Protein AF-A0A9J7HUU4-F1 (afdb_monomer_lite)

Structure (mmCIF, N/CA/C/O backbone):
data_AF-A0A9J7HUU4-F1
#
_entry.id   AF-A0A9J7HUU4-F1
#
loop_
_atom_site.group_PDB
_atom_site.id
_atom_site.type_symbol
_atom_site.label_atom_id
_atom_site.label_alt_id
_atom_site.label_comp_id
_atom_site.label_asym_id
_atom_site.label_entity_id
_atom_site.label_seq_id
_atom_site.pdbx_PDB_ins_code
_atom_site.Cartn_x
_atom_site.Cartn_y
_atom_site.Cartn_z
_atom_site.occupancy
_atom_site.B_iso_or_equiv
_atom_site.auth_seq_id
_atom_site.auth_comp_id
_atom_site.auth_asym_id
_atom_site.auth_atom_id
_atom_site.pdbx_PDB_model_num
ATOM 1 N N . MET A 1 1 ? 54.783 7.385 -5.921 1.00 40.09 1 MET A N 1
ATOM 2 C CA . MET A 1 1 ? 53.936 6.522 -6.776 1.00 40.09 1 MET A CA 1
ATOM 3 C C . MET A 1 1 ? 53.594 5.276 -5.970 1.00 40.09 1 MET A C 1
ATOM 5 O O . MET A 1 1 ? 54.513 4.542 -5.639 1.00 40.09 1 MET A O 1
ATOM 9 N N . CYS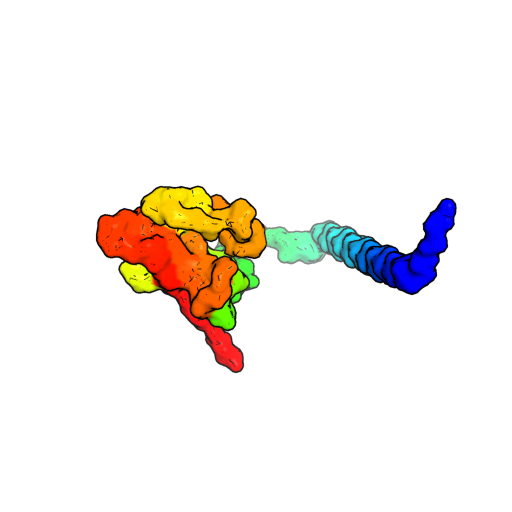 A 1 2 ? 52.336 5.077 -5.561 1.00 43.38 2 CYS A N 1
ATOM 10 C CA . CYS A 1 2 ? 51.949 3.853 -4.844 1.00 43.38 2 CYS A CA 1
ATOM 11 C C . CYS A 1 2 ? 51.817 2.687 -5.836 1.00 43.38 2 CYS A C 1
ATOM 13 O O . CYS A 1 2 ? 51.234 2.890 -6.904 1.00 43.38 2 CYS A O 1
ATOM 15 N N . PRO A 1 3 ? 52.324 1.482 -5.519 1.00 57.25 3 PRO A N 1
ATOM 16 C CA . PRO A 1 3 ? 52.076 0.311 -6.344 1.00 57.25 3 PRO A CA 1
ATOM 17 C C . PRO A 1 3 ? 50.584 -0.019 -6.280 1.00 57.25 3 PRO A C 1
ATOM 19 O O . PRO A 1 3 ? 50.046 -0.289 -5.207 1.00 57.25 3 PRO A O 1
ATOM 22 N N . ALA A 1 4 ? 49.904 0.046 -7.424 1.00 64.12 4 ALA A N 1
ATOM 23 C CA . ALA A 1 4 ? 48.538 -0.436 -7.535 1.00 64.12 4 ALA A CA 1
ATOM 24 C C . ALA A 1 4 ? 48.505 -1.919 -7.136 1.00 64.12 4 ALA A C 1
ATOM 26 O O . ALA A 1 4 ? 49.302 -2.724 -7.631 1.00 64.12 4 ALA A O 1
ATOM 27 N N . ASP A 1 5 ? 47.596 -2.279 -6.228 1.00 79.94 5 ASP A N 1
ATOM 28 C CA . ASP A 1 5 ? 47.304 -3.675 -5.926 1.00 79.94 5 ASP A CA 1
ATOM 29 C C . ASP A 1 5 ? 46.709 -4.307 -7.191 1.00 79.94 5 ASP A C 1
ATOM 31 O O . ASP A 1 5 ? 45.527 -4.138 -7.504 1.00 79.94 5 ASP A O 1
ATOM 35 N N . LYS A 1 6 ? 47.550 -5.027 -7.942 1.00 78.69 6 LYS A N 1
ATOM 36 C CA . LYS A 1 6 ? 47.176 -5.704 -9.192 1.00 78.69 6 LYS A CA 1
ATOM 37 C C . LYS A 1 6 ? 45.939 -6.591 -9.020 1.00 78.69 6 LYS A C 1
ATOM 39 O O . LYS A 1 6 ? 45.175 -6.770 -9.962 1.00 78.69 6 LYS A O 1
ATOM 44 N N . LYS A 1 7 ? 45.696 -7.133 -7.820 1.00 80.06 7 LYS A N 1
ATOM 45 C CA . LYS A 1 7 ? 44.521 -7.964 -7.530 1.00 80.06 7 LYS A CA 1
ATOM 46 C C . LYS A 1 7 ? 43.243 -7.131 -7.451 1.00 80.06 7 LYS A C 1
ATOM 48 O O . LYS A 1 7 ? 42.184 -7.604 -7.864 1.00 80.06 7 LYS A O 1
ATOM 53 N N . LEU A 1 8 ? 43.329 -5.911 -6.925 1.00 79.62 8 LEU A N 1
ATOM 54 C CA . LEU A 1 8 ? 42.220 -4.960 -6.896 1.00 79.62 8 LEU A CA 1
ATOM 55 C C . LEU A 1 8 ? 41.919 -4.421 -8.300 1.00 79.62 8 LEU A C 1
ATOM 57 O O . LEU A 1 8 ? 40.753 -4.342 -8.682 1.00 79.62 8 LEU A O 1
ATOM 61 N N . GLU A 1 9 ? 42.957 -4.144 -9.091 1.00 84.81 9 GLU A N 1
ATOM 62 C CA . GLU A 1 9 ? 42.818 -3.711 -10.486 1.00 84.81 9 GLU A CA 1
ATOM 63 C C . GLU A 1 9 ? 42.119 -4.779 -11.347 1.00 84.81 9 GLU A C 1
ATOM 65 O O . GLU A 1 9 ? 41.176 -4.475 -12.076 1.00 84.81 9 GLU A O 1
ATOM 70 N N . GLU A 1 10 ? 42.494 -6.053 -11.201 1.00 89.75 10 GLU A N 1
ATOM 71 C CA . GLU A 1 10 ? 41.838 -7.158 -11.911 1.00 89.75 10 GLU A CA 1
ATOM 72 C C . GLU A 1 10 ? 40.388 -7.386 -11.459 1.00 89.75 10 GLU A C 1
ATOM 74 O O . GLU A 1 10 ? 39.518 -7.690 -12.278 1.00 89.75 10 GLU A O 1
ATOM 79 N N . LYS A 1 11 ? 40.079 -7.196 -10.169 1.00 87.88 11 LYS A N 1
ATOM 80 C CA . LYS A 1 11 ? 38.687 -7.224 -9.685 1.00 87.88 11 LYS A CA 1
ATOM 81 C C . LYS A 1 11 ? 37.860 -6.094 -10.296 1.00 87.88 11 LYS A C 1
ATOM 83 O O . LYS A 1 11 ? 36.733 -6.335 -10.722 1.00 87.88 11 LYS A O 1
ATOM 88 N N . PHE A 1 12 ? 38.424 -4.891 -10.366 1.00 87.19 12 PHE A N 1
ATOM 89 C CA . PHE A 1 12 ? 37.765 -3.734 -10.960 1.00 87.19 12 PHE A CA 1
ATOM 90 C C . PHE A 1 12 ? 37.510 -3.939 -12.460 1.00 87.19 12 PHE A C 1
ATOM 92 O O . PHE A 1 12 ? 36.390 -3.734 -12.921 1.00 87.19 12 PHE A O 1
ATOM 99 N N . LYS A 1 13 ? 38.491 -4.466 -13.207 1.00 89.56 13 LYS A N 1
ATOM 100 C CA . LYS A 1 13 ? 38.325 -4.828 -14.628 1.00 89.56 13 LYS A CA 1
ATOM 101 C C . LYS A 1 13 ? 37.217 -5.861 -14.847 1.00 89.56 13 LYS A C 1
ATOM 103 O O . LYS A 1 13 ? 36.400 -5.693 -15.749 1.00 89.56 13 LYS A O 1
ATOM 108 N N . LYS A 1 14 ? 37.142 -6.903 -14.010 1.00 90.50 14 LYS A N 1
ATOM 109 C CA . LYS A 1 14 ? 36.066 -7.912 -14.079 1.00 90.50 14 LYS A CA 1
ATOM 110 C C . LYS A 1 14 ? 34.685 -7.321 -13.791 1.00 90.50 14 LYS A C 1
ATOM 112 O O . LYS A 1 14 ? 33.711 -7.683 -14.453 1.00 90.50 14 LYS A O 1
ATOM 117 N N . LEU A 1 15 ? 34.599 -6.406 -12.827 1.00 88.31 15 LEU A N 1
ATOM 118 C CA . LEU A 1 15 ? 33.351 -5.722 -12.493 1.00 88.31 15 LEU A CA 1
ATOM 119 C C . LEU A 1 15 ? 32.884 -4.817 -13.642 1.00 88.31 15 LEU A C 1
ATOM 121 O O . LEU A 1 15 ? 31.723 -4.891 -14.036 1.00 88.31 15 LEU A O 1
ATOM 125 N N . LEU A 1 16 ? 33.797 -4.039 -14.233 1.00 89.69 16 LEU A N 1
ATOM 126 C CA . LEU A 1 16 ? 33.509 -3.224 -15.417 1.00 89.69 16 LEU A CA 1
ATOM 127 C C . LEU A 1 16 ? 33.042 -4.083 -16.598 1.00 89.69 16 LEU A C 1
ATOM 129 O O . LEU A 1 16 ? 32.036 -3.768 -17.226 1.00 89.69 16 LEU A O 1
ATOM 133 N N . ALA A 1 17 ? 33.708 -5.211 -16.861 1.00 91.38 17 ALA A N 1
ATOM 134 C CA . ALA A 1 17 ? 33.299 -6.131 -17.922 1.00 91.38 17 ALA A CA 1
ATOM 135 C C . ALA A 1 17 ? 31.876 -6.685 -17.710 1.00 91.38 17 ALA A C 1
ATOM 137 O O . ALA A 1 17 ? 31.121 -6.833 -18.672 1.00 91.38 17 ALA A O 1
ATOM 138 N N . SER A 1 18 ? 31.496 -6.946 -16.455 1.00 88.38 18 SER A N 1
ATOM 139 C CA . SER A 1 18 ? 30.149 -7.409 -16.092 1.00 88.38 18 SER A CA 1
ATOM 140 C C . SER A 1 1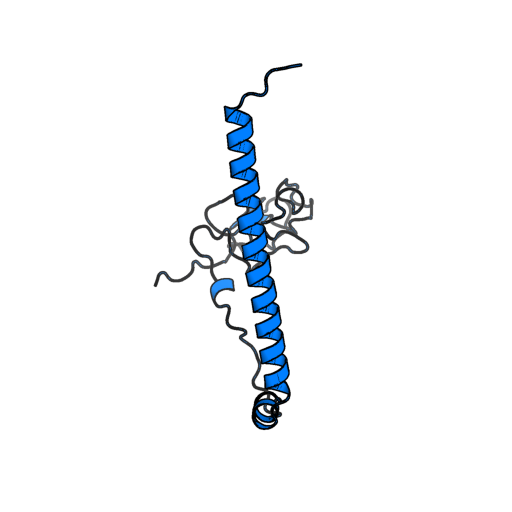8 ? 29.092 -6.313 -16.285 1.00 88.38 18 SER A C 1
ATOM 142 O O . SER A 1 18 ? 28.006 -6.583 -16.795 1.00 88.38 18 SER A O 1
ATOM 144 N N . PHE A 1 19 ? 29.417 -5.063 -15.941 1.00 90.75 19 PHE A N 1
ATOM 145 C CA . PHE A 1 19 ? 28.547 -3.909 -16.181 1.00 90.75 19 PHE A CA 1
ATOM 146 C C . PHE A 1 19 ? 28.298 -3.681 -17.681 1.00 90.75 19 PHE A C 1
ATOM 148 O O . PHE A 1 19 ? 27.153 -3.539 -18.108 1.00 90.75 19 PHE A O 1
ATOM 155 N N . GLU A 1 20 ? 29.354 -3.734 -18.496 1.00 93.38 20 GLU A N 1
ATOM 156 C CA . GLU A 1 20 ? 29.257 -3.596 -19.955 1.00 93.38 20 GLU A CA 1
ATOM 157 C C . GLU A 1 20 ? 28.457 -4.730 -20.610 1.00 93.38 20 GLU A C 1
ATOM 159 O O . GLU A 1 20 ? 27.791 -4.535 -21.630 1.00 93.38 20 GLU A O 1
ATOM 164 N N . LEU A 1 21 ? 28.512 -5.943 -20.052 1.00 92.94 21 LEU A N 1
ATOM 165 C CA . LEU A 1 21 ? 27.668 -7.050 -20.498 1.00 92.94 21 LEU A CA 1
ATOM 166 C C . LEU A 1 21 ? 26.186 -6.765 -20.209 1.00 92.94 21 LEU A C 1
ATOM 168 O O . LEU A 1 21 ? 25.379 -6.776 -21.136 1.00 92.94 21 LEU A O 1
ATOM 172 N N . CYS A 1 22 ? 25.853 -6.405 -18.967 1.00 82.00 22 CYS A N 1
ATOM 173 C CA . CYS A 1 22 ? 24.488 -6.056 -18.560 1.00 82.00 22 CYS A CA 1
ATOM 174 C C . CYS A 1 22 ? 23.911 -4.898 -19.394 1.00 82.00 22 CYS A C 1
ATOM 176 O O . CYS A 1 22 ? 22.777 -4.958 -19.871 1.00 82.00 22 CYS A O 1
ATOM 178 N N . HIS A 1 23 ? 24.707 -3.857 -19.654 1.00 91.81 23 HIS A N 1
ATOM 179 C CA . HIS A 1 23 ? 24.275 -2.734 -20.485 1.00 91.81 23 HIS A CA 1
ATOM 180 C C . HIS A 1 23 ? 23.972 -3.159 -21.932 1.00 91.81 23 HIS A C 1
ATOM 182 O O . HIS A 1 23 ? 22.982 -2.715 -22.526 1.00 91.81 23 HIS A O 1
ATOM 188 N N . ARG A 1 24 ? 24.788 -4.056 -22.504 1.00 91.75 24 ARG A N 1
ATOM 189 C CA . ARG A 1 24 ? 24.541 -4.620 -23.838 1.00 91.75 24 ARG A CA 1
ATOM 190 C C . ARG A 1 24 ? 23.254 -5.437 -23.877 1.00 91.75 24 ARG A C 1
ATOM 192 O O . ARG A 1 24 ? 22.444 -5.218 -24.775 1.00 91.75 24 ARG A O 1
ATOM 199 N N . GLU A 1 25 ? 23.021 -6.300 -22.896 1.00 92.69 25 GLU A N 1
ATOM 200 C CA . GLU A 1 25 ? 21.784 -7.087 -22.792 1.00 92.69 25 GLU A CA 1
ATOM 201 C C . GLU A 1 25 ? 20.548 -6.192 -22.622 1.00 92.69 25 GLU A C 1
ATOM 203 O O . GLU A 1 25 ? 19.544 -6.371 -23.313 1.00 92.69 25 GLU A O 1
ATOM 208 N N . ALA A 1 26 ? 20.638 -5.144 -21.798 1.00 88.25 26 ALA A N 1
ATOM 209 C CA . ALA A 1 26 ? 19.573 -4.154 -21.649 1.00 88.25 26 ALA A CA 1
ATOM 210 C C . ALA A 1 26 ? 19.265 -3.421 -22.964 1.00 88.25 26 ALA A C 1
ATOM 212 O O . ALA A 1 26 ? 18.105 -3.121 -23.257 1.00 88.25 26 ALA A O 1
ATOM 213 N N . LYS A 1 27 ? 20.286 -3.150 -23.787 1.00 93.00 27 LYS A N 1
ATOM 214 C CA . LYS A 1 27 ? 20.102 -2.569 -25.123 1.00 93.00 27 LYS A CA 1
ATOM 215 C C . LYS A 1 27 ? 19.395 -3.542 -26.068 1.00 93.00 27 LYS A C 1
ATOM 217 O O . LYS A 1 27 ? 18.498 -3.115 -26.790 1.00 93.00 27 LYS A O 1
ATOM 222 N N . VAL A 1 28 ? 19.738 -4.831 -26.029 1.00 93.62 28 VAL A N 1
ATOM 223 C CA . VAL A 1 28 ? 19.043 -5.876 -26.804 1.00 93.62 28 VAL A CA 1
ATOM 224 C C . VAL A 1 28 ? 17.568 -5.952 -26.406 1.00 93.62 28 VAL A C 1
ATOM 226 O O . VAL A 1 28 ? 16.706 -5.905 -27.281 1.00 93.62 28 VAL A O 1
ATOM 229 N N . MET A 1 29 ? 17.257 -5.955 -25.106 1.00 75.38 29 MET A N 1
ATOM 230 C CA . MET A 1 29 ? 15.870 -5.955 -24.620 1.00 75.38 29 MET A CA 1
ATOM 231 C C . MET A 1 29 ? 15.092 -4.707 -25.055 1.00 75.38 29 MET A C 1
ATOM 233 O O . MET A 1 29 ? 13.955 -4.811 -25.515 1.00 75.38 29 MET A O 1
ATOM 237 N N . LYS A 1 30 ? 15.704 -3.518 -24.967 1.00 92.19 30 LYS A N 1
ATOM 238 C CA . LYS A 1 30 ? 15.082 -2.269 -25.437 1.00 92.19 30 LYS A CA 1
ATOM 239 C C . LYS A 1 30 ? 14.810 -2.300 -26.939 1.00 92.19 30 LYS A C 1
ATOM 241 O O . LYS A 1 30 ? 13.726 -1.901 -27.356 1.00 92.19 30 LYS A O 1
ATOM 246 N N . ASN A 1 31 ? 15.756 -2.789 -27.736 1.00 92.62 31 ASN A N 1
ATOM 247 C CA . ASN A 1 31 ? 15.583 -2.921 -29.180 1.00 92.62 31 ASN A CA 1
ATOM 248 C C . ASN A 1 31 ? 14.460 -3.913 -29.519 1.00 92.62 31 ASN A C 1
ATOM 250 O O . ASN A 1 31 ? 13.604 -3.589 -30.337 1.00 92.62 31 ASN A O 1
ATOM 254 N N . GLY A 1 32 ? 14.402 -5.063 -28.838 1.00 90.75 32 GLY A N 1
ATOM 255 C CA . GLY A 1 32 ? 13.321 -6.039 -29.003 1.00 90.75 32 GLY A CA 1
ATOM 256 C C . GLY A 1 32 ? 11.945 -5.470 -28.643 1.00 90.75 32 GLY A C 1
ATOM 257 O O . GLY A 1 32 ? 10.981 -5.671 -29.375 1.00 90.75 32 GLY A O 1
ATOM 258 N N . LEU A 1 33 ? 11.850 -4.674 -27.571 1.00 89.88 33 LEU A N 1
ATOM 259 C CA . LEU A 1 33 ? 10.608 -3.980 -27.212 1.00 89.88 33 LEU A CA 1
ATOM 260 C C . LEU A 1 33 ? 10.181 -2.969 -28.285 1.00 89.88 33 LEU A C 1
ATOM 262 O O . LEU A 1 33 ? 8.992 -2.851 -28.572 1.00 89.88 33 LEU A O 1
ATOM 266 N N . GLN A 1 34 ? 11.125 -2.229 -28.871 1.00 92.94 34 GLN A N 1
ATOM 267 C CA . GLN A 1 34 ? 10.818 -1.301 -29.965 1.00 92.94 34 GLN A CA 1
ATOM 268 C C . GLN A 1 34 ? 10.359 -2.042 -31.221 1.00 92.94 34 GLN A C 1
ATOM 270 O O . GLN A 1 34 ? 9.389 -1.624 -31.848 1.00 92.94 34 GLN A O 1
ATOM 275 N N . GLN A 1 35 ? 10.995 -3.169 -31.544 1.00 91.19 35 GLN A N 1
ATOM 276 C CA . GLN A 1 35 ? 10.586 -4.015 -32.658 1.00 91.19 35 GLN A CA 1
ATOM 277 C C . GLN A 1 35 ? 9.169 -4.569 -32.454 1.00 91.19 35 GLN A C 1
ATOM 279 O O . GLN A 1 35 ? 8.319 -4.397 -33.319 1.00 91.19 35 GLN A O 1
ATOM 284 N N . CYS A 1 36 ? 8.875 -5.119 -31.275 1.00 87.00 36 CYS A N 1
ATOM 285 C CA . CYS A 1 36 ? 7.536 -5.597 -30.928 1.00 87.00 36 CYS A CA 1
ATOM 286 C C . CYS A 1 36 ? 6.484 -4.477 -31.027 1.00 87.00 36 CYS A C 1
ATOM 288 O O . CYS A 1 36 ? 5.410 -4.663 -31.596 1.00 87.00 36 CYS A O 1
ATOM 290 N N . LYS A 1 37 ? 6.801 -3.266 -30.549 1.00 91.94 37 LYS A N 1
ATOM 291 C CA . LYS A 1 37 ? 5.911 -2.102 -30.689 1.00 91.94 37 LYS A CA 1
ATOM 292 C C . LYS A 1 37 ? 5.659 -1.725 -32.151 1.00 91.94 37 LYS A C 1
ATOM 294 O O . LYS A 1 37 ? 4.526 -1.386 -32.490 1.00 91.94 37 LYS A O 1
ATOM 299 N N . ALA A 1 38 ? 6.683 -1.783 -32.999 1.00 88.62 38 ALA A N 1
ATOM 300 C CA . ALA A 1 38 ? 6.552 -1.508 -34.426 1.00 88.62 38 ALA A CA 1
ATOM 301 C C . ALA A 1 38 ? 5.683 -2.564 -35.126 1.00 88.62 38 ALA A C 1
ATOM 303 O O . ALA A 1 38 ? 4.779 -2.206 -35.877 1.00 88.62 38 ALA A O 1
ATOM 304 N N . GLU A 1 39 ? 5.888 -3.845 -34.815 1.00 86.12 39 GLU A N 1
ATOM 305 C CA . GLU A 1 39 ? 5.083 -4.956 -35.337 1.00 86.12 39 GLU A CA 1
ATOM 306 C C . GLU A 1 39 ? 3.610 -4.834 -34.916 1.00 86.12 39 GLU A C 1
ATOM 308 O O . GLU A 1 39 ? 2.716 -4.961 -35.750 1.00 86.12 39 GLU A O 1
ATOM 313 N N . VAL A 1 40 ? 3.339 -4.477 -33.654 1.00 83.75 40 VAL A N 1
ATOM 314 C CA . VAL A 1 40 ? 1.977 -4.194 -33.167 1.00 83.75 40 VAL A CA 1
ATOM 315 C C . VAL A 1 40 ? 1.356 -2.991 -33.883 1.00 83.75 40 VAL A C 1
ATOM 317 O O . VAL A 1 40 ? 0.164 -3.009 -34.186 1.00 83.75 40 VAL A O 1
ATOM 320 N N . SER A 1 41 ? 2.130 -1.938 -34.161 1.00 83.50 41 SER A N 1
ATOM 321 C CA . SER A 1 41 ? 1.638 -0.771 -34.904 1.00 83.50 41 SER A CA 1
ATOM 322 C C . SER A 1 41 ? 1.287 -1.132 -36.347 1.00 83.50 41 SER A C 1
ATOM 324 O O . SER A 1 41 ? 0.208 -0.781 -36.813 1.00 83.50 41 SER A O 1
ATOM 326 N N . ALA A 1 42 ? 2.148 -1.894 -37.023 1.00 81.94 42 ALA A N 1
ATOM 327 C CA . ALA A 1 42 ? 1.903 -2.366 -38.383 1.00 81.94 42 ALA A CA 1
ATOM 328 C C . ALA A 1 42 ? 0.689 -3.311 -38.448 1.00 81.94 42 ALA A C 1
ATOM 330 O O . ALA A 1 42 ? -0.147 -3.203 -39.344 1.00 81.94 42 ALA A O 1
ATOM 331 N N . ALA A 1 43 ? 0.528 -4.191 -37.454 1.00 73.25 43 ALA A N 1
ATOM 332 C CA . ALA A 1 43 ? -0.629 -5.075 -37.359 1.00 73.25 43 ALA A CA 1
ATOM 333 C C . ALA A 1 43 ? -1.950 -4.297 -37.215 1.00 73.25 43 ALA A C 1
ATOM 335 O O . ALA A 1 43 ? -2.956 -4.696 -37.795 1.00 73.25 43 ALA A O 1
ATOM 336 N N . LYS A 1 44 ? -1.961 -3.159 -36.508 1.00 77.19 44 LYS A N 1
ATOM 337 C CA . LYS A 1 44 ? -3.154 -2.299 -36.371 1.00 77.19 44 LYS A CA 1
ATOM 338 C C . LYS A 1 44 ? -3.596 -1.647 -37.685 1.00 77.19 44 LYS A C 1
ATOM 340 O O . LYS A 1 44 ? -4.769 -1.300 -37.820 1.00 77.19 44 LYS A O 1
ATOM 345 N N . GLU A 1 45 ? -2.689 -1.479 -38.642 1.00 77.19 45 GLU A N 1
ATOM 346 C CA . GLU A 1 45 ? -2.986 -0.899 -39.958 1.00 77.19 45 GLU A CA 1
ATOM 347 C C . GLU A 1 45 ? -3.538 -1.934 -40.947 1.00 77.19 45 GLU A C 1
ATOM 349 O O . GLU A 1 45 ? -4.189 -1.576 -41.931 1.00 77.19 45 GLU A O 1
ATOM 354 N N . HIS A 1 46 ? -3.350 -3.226 -40.668 1.00 78.06 46 HIS A N 1
ATOM 355 C CA . HIS A 1 46 ? -3.883 -4.297 -41.495 1.00 78.06 46 HIS A CA 1
ATOM 356 C C . HIS A 1 46 ? -5.418 -4.329 -41.406 1.00 78.06 46 HIS A C 1
ATOM 358 O O . HIS A 1 46 ? -5.977 -4.583 -40.343 1.00 78.06 46 HIS A O 1
ATOM 364 N N . ALA A 1 47 ? -6.124 -4.108 -42.520 1.00 68.06 47 ALA A N 1
ATOM 365 C CA . ALA A 1 47 ? -7.580 -3.899 -42.548 1.00 68.06 47 ALA A CA 1
ATOM 366 C C . ALA A 1 47 ? -8.406 -5.014 -41.870 1.00 68.06 47 ALA A C 1
ATOM 368 O O . ALA A 1 47 ? -9.382 -4.716 -41.182 1.00 68.06 47 ALA A O 1
ATOM 369 N N . ALA A 1 48 ? -7.983 -6.278 -41.995 1.00 68.94 48 ALA A N 1
ATOM 370 C CA . ALA A 1 48 ? -8.633 -7.411 -41.328 1.00 68.94 48 ALA A CA 1
ATOM 371 C C . ALA A 1 48 ? -8.421 -7.416 -39.801 1.00 68.94 48 ALA A C 1
ATOM 373 O O . ALA A 1 48 ? -9.308 -7.808 -39.050 1.00 68.94 48 ALA A O 1
ATOM 374 N N . ILE A 1 49 ? -7.262 -6.943 -39.332 1.00 63.69 49 ILE A N 1
ATOM 375 C CA . ILE A 1 49 ? -6.951 -6.828 -37.902 1.00 63.69 49 ILE A CA 1
ATOM 376 C C . ILE A 1 49 ? -7.614 -5.564 -37.334 1.00 63.69 49 ILE A C 1
ATOM 378 O O . ILE A 1 49 ? -8.183 -5.602 -36.251 1.00 63.69 49 ILE A O 1
ATOM 382 N N . ARG A 1 50 ? -7.644 -4.462 -38.096 1.00 65.12 50 ARG A N 1
ATOM 383 C CA . ARG A 1 50 ? -8.354 -3.223 -37.751 1.00 65.12 50 ARG A CA 1
ATOM 384 C C . ARG A 1 50 ? -9.838 -3.471 -37.479 1.00 65.12 50 ARG A C 1
ATOM 386 O O . ARG A 1 50 ? -10.340 -2.951 -36.493 1.00 65.12 50 ARG A O 1
ATOM 393 N N . GLN A 1 51 ? -10.512 -4.280 -38.298 1.00 65.19 51 GLN A N 1
ATOM 394 C CA . GLN A 1 51 ? -11.921 -4.648 -38.089 1.00 65.19 51 GLN A CA 1
ATOM 395 C C . GLN A 1 51 ? -12.135 -5.576 -36.879 1.00 65.19 51 GLN A C 1
ATOM 397 O O . GLN A 1 51 ? -13.186 -5.514 -36.253 1.00 65.19 51 GLN A O 1
ATOM 402 N N . ALA A 1 52 ? -11.138 -6.384 -36.505 1.00 61.88 52 ALA A N 1
ATOM 403 C CA . ALA A 1 52 ? -11.173 -7.208 -35.294 1.00 61.88 52 ALA A CA 1
ATOM 404 C C . ALA A 1 52 ? -10.800 -6.436 -34.006 1.00 61.88 52 ALA A C 1
ATOM 406 O O . ALA A 1 52 ? -11.098 -6.899 -32.907 1.00 61.88 52 ALA A O 1
ATOM 407 N N . ILE A 1 53 ? -10.141 -5.274 -34.128 1.00 62.28 53 ILE A N 1
ATOM 408 C CA . ILE A 1 53 ? -9.733 -4.396 -33.013 1.00 62.28 53 ILE A CA 1
ATOM 409 C C . ILE A 1 53 ? -10.717 -3.225 -32.807 1.00 62.28 53 ILE A C 1
ATOM 411 O O . ILE A 1 53 ? -10.759 -2.645 -31.721 1.00 62.28 53 ILE A O 1
ATOM 415 N N . THR A 1 54 ? -11.527 -2.856 -33.807 1.00 54.91 54 THR A N 1
ATOM 416 C CA . THR A 1 54 ? -12.625 -1.893 -33.619 1.00 54.91 54 THR A CA 1
ATOM 417 C C . THR A 1 54 ? -13.708 -2.496 -32.722 1.00 54.91 54 THR A C 1
ATOM 419 O O . THR A 1 54 ? -14.211 -3.568 -33.053 1.00 54.91 54 THR A O 1
ATOM 422 N N . PRO A 1 55 ? -14.106 -1.839 -31.618 1.00 50.88 55 PRO A N 1
ATOM 423 C CA . PRO A 1 55 ? -15.162 -2.363 -30.765 1.00 50.88 55 PRO A CA 1
ATOM 424 C C . PRO A 1 55 ? -16.520 -2.260 -31.476 1.00 50.88 55 PRO A C 1
ATOM 426 O O . PRO A 1 55 ? -16.970 -1.171 -31.831 1.00 50.88 55 PRO A O 1
ATOM 429 N N . GLU A 1 56 ? -17.168 -3.405 -31.683 1.00 63.75 56 GLU A N 1
ATOM 430 C CA . GLU A 1 56 ? -18.592 -3.513 -32.011 1.00 63.75 56 GLU A CA 1
ATOM 431 C C . GLU A 1 56 ? -19.434 -2.982 -30.824 1.00 63.75 56 GLU A C 1
ATOM 433 O O . GLU A 1 56 ? -19.040 -3.191 -29.672 1.00 63.75 56 GLU A O 1
ATOM 438 N N . PRO A 1 57 ? -20.572 -2.286 -31.040 1.00 56.56 57 PRO A N 1
ATOM 439 C CA . PRO A 1 57 ? -21.349 -1.637 -29.980 1.00 56.56 57 PRO A CA 1
ATOM 440 C C . PRO A 1 57 ? -22.259 -2.630 -29.241 1.00 56.56 57 PRO A C 1
ATOM 442 O O . PRO A 1 57 ? -23.459 -2.418 -29.087 1.00 56.56 57 PRO A O 1
ATOM 445 N N . GLN A 1 58 ? -21.683 -3.729 -28.770 1.00 54.53 58 GLN A N 1
ATOM 446 C CA . GLN A 1 58 ? -22.279 -4.541 -27.724 1.00 54.53 58 GLN A CA 1
ATOM 447 C C . GLN A 1 58 ? -21.389 -4.395 -26.505 1.00 54.53 58 GLN A C 1
ATOM 449 O O . GLN A 1 58 ? -20.258 -4.874 -26.494 1.00 54.53 58 GLN A O 1
ATOM 454 N N . GLU A 1 59 ? -21.909 -3.689 -25.505 1.00 55.44 59 GLU A N 1
ATOM 455 C CA . GLU A 1 59 ? -21.344 -3.505 -24.175 1.00 55.44 59 GLU A CA 1
ATOM 456 C C . GLU A 1 59 ? -20.991 -4.855 -23.538 1.00 55.44 59 GLU A C 1
ATOM 458 O O . GLU A 1 59 ? -21.690 -5.381 -22.673 1.00 55.44 59 GLU A O 1
ATOM 463 N N . ARG A 1 60 ? -19.862 -5.443 -23.926 1.00 53.34 60 ARG A N 1
ATOM 464 C CA . ARG A 1 60 ? -19.211 -6.442 -23.102 1.00 53.34 60 ARG A CA 1
ATOM 465 C C . ARG A 1 60 ? -18.407 -5.653 -22.094 1.00 53.34 60 ARG A C 1
ATOM 467 O O . ARG A 1 60 ? -17.264 -5.287 -22.346 1.00 53.34 60 ARG A O 1
ATOM 474 N N . LYS A 1 61 ? -19.087 -5.333 -20.992 1.00 52.84 61 LYS A N 1
ATOM 475 C CA . LYS A 1 61 ? -18.534 -4.892 -19.713 1.00 52.84 61 LYS A CA 1
ATOM 476 C C . LYS A 1 61 ? -17.131 -5.488 -19.560 1.00 52.84 61 LYS A C 1
ATOM 478 O O . LYS A 1 61 ? -16.995 -6.668 -19.246 1.00 52.84 61 LYS A O 1
ATOM 483 N N . LEU A 1 62 ? -16.095 -4.702 -19.852 1.00 52.06 62 LEU A N 1
ATOM 484 C CA . LEU A 1 62 ? -14.707 -5.105 -19.643 1.00 52.06 62 LEU A CA 1
ATOM 485 C C . LEU A 1 62 ? -14.402 -4.946 -18.151 1.00 52.06 62 LEU A C 1
ATOM 487 O O . LEU A 1 62 ? -13.549 -4.172 -17.735 1.00 52.06 62 LEU A O 1
ATOM 491 N N . GLU A 1 63 ? -15.165 -5.659 -17.331 1.00 52.44 63 GLU A N 1
ATOM 492 C CA . GLU A 1 63 ? -14.670 -6.124 -16.052 1.00 52.44 63 GLU A CA 1
ATOM 493 C C . GLU A 1 63 ? -13.832 -7.354 -16.380 1.00 52.44 63 GLU A C 1
ATOM 495 O O . GLU A 1 63 ? -14.351 -8.309 -16.953 1.00 52.44 63 GLU A O 1
ATOM 500 N N . HIS A 1 64 ? -12.554 -7.300 -16.012 1.00 55.06 64 HIS A N 1
ATOM 501 C CA . HIS A 1 64 ? -11.477 -8.265 -16.262 1.00 55.06 64 HIS A CA 1
ATOM 502 C C . HIS A 1 64 ? -10.523 -7.897 -17.405 1.00 55.06 64 HIS A C 1
ATOM 504 O O . HIS A 1 64 ? -10.392 -8.593 -18.409 1.00 55.06 64 HIS A O 1
ATOM 510 N N . CYS A 1 65 ? -9.664 -6.914 -17.126 1.00 47.44 65 CYS A N 1
ATOM 511 C CA . CYS A 1 65 ? -8.248 -7.269 -17.171 1.00 47.44 65 CYS A CA 1
ATOM 512 C C . CYS A 1 65 ? -8.042 -8.381 -16.129 1.00 47.44 65 CYS A C 1
ATOM 514 O O . CYS A 1 65 ? -8.240 -8.150 -14.939 1.00 47.44 65 CYS A O 1
ATOM 516 N N . PHE A 1 66 ? -7.731 -9.599 -16.563 1.00 51.12 66 PHE A N 1
ATOM 517 C CA . PHE A 1 66 ? -7.368 -10.692 -15.666 1.00 51.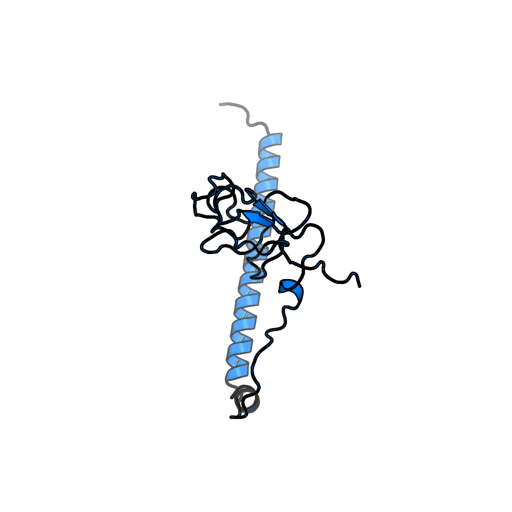12 66 PHE A CA 1
ATOM 518 C C . PHE A 1 66 ? -6.125 -10.294 -14.852 1.00 51.12 66 PHE A C 1
ATOM 520 O O . PHE A 1 66 ? -5.013 -10.309 -15.375 1.00 51.12 66 PHE A O 1
ATOM 527 N N . VAL A 1 67 ? -6.326 -9.944 -13.579 1.00 47.94 67 VAL A N 1
ATOM 528 C CA . VAL A 1 67 ? -5.339 -10.133 -12.506 1.00 47.94 67 VAL A CA 1
ATOM 529 C C . VAL A 1 67 ? -6.078 -10.695 -11.279 1.00 47.94 67 VAL A C 1
ATOM 531 O O . VAL A 1 67 ? -6.336 -9.961 -10.330 1.00 47.94 67 VAL A O 1
ATOM 534 N N . PRO A 1 68 ? -6.453 -11.988 -11.260 1.00 51.28 68 PRO A N 1
ATOM 535 C CA . PRO A 1 68 ? -7.053 -12.615 -10.072 1.00 51.28 68 PRO A CA 1
ATOM 536 C C . PRO A 1 68 ? -6.091 -12.680 -8.872 1.00 51.28 68 PRO A C 1
ATOM 538 O O . PRO A 1 68 ? -6.493 -13.029 -7.769 1.00 51.28 68 PRO A O 1
ATOM 541 N N . GLU A 1 69 ? -4.818 -12.327 -9.063 1.00 52.91 69 GLU A N 1
ATOM 542 C CA . GLU A 1 69 ? -3.801 -12.274 -8.009 1.00 52.91 69 GLU A CA 1
ATOM 543 C C . GLU A 1 69 ? -3.880 -11.014 -7.125 1.00 52.91 69 GLU A C 1
ATOM 545 O O . GLU A 1 69 ? -3.110 -10.877 -6.179 1.00 52.91 69 GLU A O 1
ATOM 550 N N . MET A 1 70 ? -4.797 -10.083 -7.412 1.00 64.69 70 MET A N 1
ATOM 551 C CA . MET A 1 70 ? -4.966 -8.849 -6.629 1.00 64.69 70 MET A CA 1
ATOM 552 C C . MET A 1 70 ? -6.038 -8.969 -5.536 1.00 64.69 70 MET A C 1
ATOM 554 O O . MET A 1 70 ? -6.097 -8.101 -4.668 1.00 64.69 70 MET A O 1
ATOM 558 N N . ASP A 1 71 ? -6.845 -10.036 -5.539 1.00 83.25 71 ASP A N 1
ATOM 559 C CA . ASP A 1 71 ? -7.920 -10.258 -4.556 1.00 83.25 71 ASP A CA 1
ATOM 560 C C . ASP A 1 71 ? -7.481 -11.121 -3.365 1.00 83.25 71 ASP A C 1
ATOM 562 O O . ASP A 1 71 ? -8.164 -11.184 -2.343 1.00 83.25 71 ASP A O 1
ATOM 566 N N . CYS A 1 72 ? -6.334 -11.787 -3.475 1.00 90.75 72 CYS A N 1
ATOM 567 C CA . CYS A 1 72 ? -5.778 -12.652 -2.444 1.00 90.75 72 CYS A CA 1
ATOM 568 C C . CYS A 1 72 ? -4.274 -12.411 -2.288 1.00 90.75 72 CYS A C 1
ATOM 570 O O . CYS A 1 72 ? -3.632 -11.816 -3.149 1.00 90.75 72 CYS A O 1
ATOM 572 N N . TYR A 1 73 ? -3.690 -12.852 -1.175 1.00 92.94 73 TYR A N 1
ATOM 573 C CA . TYR A 1 73 ? -2.248 -12.757 -0.951 1.00 92.94 73 TYR A CA 1
ATOM 574 C C . TYR A 1 73 ? -1.578 -14.136 -0.985 1.00 92.94 73 TYR A C 1
ATOM 576 O O . TYR A 1 73 ? -2.120 -15.123 -0.488 1.00 92.94 73 TYR A O 1
ATOM 584 N N . THR A 1 74 ? -0.367 -14.203 -1.538 1.00 91.56 74 THR A N 1
ATOM 585 C CA . THR A 1 74 ? 0.498 -15.393 -1.509 1.00 91.56 74 THR A CA 1
ATOM 586 C C . THR A 1 74 ? 1.582 -15.252 -0.438 1.00 91.56 74 THR A C 1
ATOM 588 O O . THR A 1 74 ? 2.029 -14.144 -0.123 1.00 91.56 74 THR A O 1
ATOM 591 N N . GLY A 1 75 ? 2.015 -16.373 0.150 1.00 91.44 75 GLY A N 1
ATOM 592 C CA . GLY A 1 75 ? 3.038 -16.386 1.202 1.00 91.44 75 GLY A CA 1
ATOM 593 C C . GLY A 1 75 ? 2.682 -15.457 2.369 1.00 91.44 75 GLY A C 1
ATOM 594 O O . GLY A 1 75 ? 1.652 -15.630 3.013 1.00 91.44 75 GLY A O 1
ATOM 595 N N . TYR A 1 76 ? 3.524 -14.451 2.614 1.00 92.81 76 TYR A N 1
ATOM 596 C CA . TYR A 1 76 ? 3.313 -13.422 3.642 1.00 92.81 76 TYR A CA 1
ATOM 597 C C . TYR A 1 76 ? 2.549 -12.185 3.137 1.00 92.81 76 TYR A C 1
ATOM 599 O O . TYR A 1 76 ? 2.258 -11.271 3.902 1.00 92.81 76 TYR A O 1
ATOM 607 N N . GLY A 1 77 ? 2.231 -12.105 1.844 1.00 93.81 77 GLY A N 1
ATOM 608 C CA . GLY A 1 77 ? 1.519 -10.966 1.260 1.00 93.81 77 GLY A CA 1
ATOM 609 C C . GLY A 1 77 ? 2.351 -9.694 1.098 1.00 93.81 77 GLY A C 1
ATOM 610 O O . GLY A 1 77 ? 1.787 -8.616 0.949 1.00 93.81 77 GLY A O 1
ATOM 611 N N . HIS A 1 78 ? 3.681 -9.807 1.078 1.00 94.06 78 HIS A N 1
ATOM 612 C CA . HIS A 1 78 ? 4.585 -8.694 0.759 1.00 94.06 78 HIS A CA 1
ATOM 613 C C . HIS A 1 78 ? 4.287 -8.081 -0.624 1.00 94.06 78 HIS A C 1
ATOM 615 O O . HIS A 1 78 ? 4.290 -6.864 -0.804 1.00 94.06 78 HIS A O 1
ATOM 621 N N . TYR A 1 79 ? 3.964 -8.931 -1.602 1.00 92.25 79 TYR A N 1
ATOM 622 C CA . TYR A 1 79 ? 3.655 -8.531 -2.979 1.00 92.25 79 TYR A CA 1
ATOM 623 C C . TYR A 1 79 ? 2.171 -8.266 -3.233 1.00 92.25 79 TYR A C 1
ATOM 625 O O . TYR A 1 79 ? 1.785 -8.017 -4.369 1.00 92.25 79 TYR A O 1
ATOM 633 N N . TYR A 1 80 ? 1.329 -8.299 -2.200 1.00 93.88 80 TYR A N 1
ATOM 634 C CA . TYR A 1 80 ? -0.083 -7.976 -2.362 1.00 93.88 80 TYR A CA 1
ATOM 635 C C . TYR A 1 80 ? -0.244 -6.512 -2.802 1.00 93.88 80 TYR A C 1
ATOM 637 O O . TYR A 1 80 ? 0.293 -5.603 -2.161 1.00 93.88 80 TYR A O 1
ATOM 645 N N . ARG A 1 81 ? -0.960 -6.286 -3.909 1.00 94.69 81 ARG A N 1
ATOM 646 C CA . ARG A 1 81 ? -1.201 -4.952 -4.494 1.00 94.69 81 ARG A CA 1
ATOM 647 C C . ARG A 1 81 ? -2.686 -4.651 -4.726 1.00 94.69 81 ARG A C 1
ATOM 649 O O . ARG A 1 81 ? -3.019 -3.680 -5.398 1.00 94.69 81 ARG A O 1
ATOM 656 N N . GLY A 1 82 ? -3.578 -5.431 -4.111 1.00 93.94 82 GLY A N 1
ATOM 657 C CA . GLY A 1 82 ? -5.014 -5.157 -4.109 1.00 93.94 82 GLY A CA 1
ATOM 658 C C . GLY A 1 82 ? -5.395 -3.882 -3.350 1.00 93.94 82 GLY A C 1
ATOM 659 O O . GLY A 1 82 ? -4.558 -3.214 -2.732 1.00 93.94 82 GLY A O 1
ATOM 660 N N . THR A 1 83 ? -6.687 -3.557 -3.376 1.00 95.56 83 THR A N 1
ATOM 661 C CA . THR A 1 83 ? -7.242 -2.275 -2.899 1.00 95.56 83 THR A CA 1
ATOM 662 C C . THR A 1 83 ? -8.003 -2.369 -1.573 1.00 95.56 83 THR A C 1
ATOM 664 O O . THR A 1 83 ? -8.596 -1.388 -1.128 1.00 95.56 83 THR A O 1
ATOM 667 N N . VAL A 1 84 ? -7.989 -3.529 -0.907 1.00 96.25 84 VAL A N 1
ATOM 668 C CA . VAL A 1 84 ? -8.591 -3.683 0.431 1.00 96.25 84 VAL A CA 1
ATOM 669 C C . VAL A 1 84 ? -7.980 -2.665 1.398 1.00 96.25 84 VAL A C 1
ATOM 671 O O . VAL A 1 84 ? -6.759 -2.557 1.483 1.00 96.25 84 VAL A O 1
ATOM 674 N N . ASN A 1 85 ? -8.824 -1.942 2.136 1.00 97.50 85 ASN A N 1
ATOM 675 C CA . ASN A 1 85 ? -8.441 -0.907 3.106 1.00 97.50 85 ASN A CA 1
ATOM 676 C C . ASN A 1 85 ? -9.263 -0.975 4.407 1.00 97.50 85 ASN A C 1
ATOM 678 O O . ASN A 1 85 ? -9.511 0.041 5.065 1.00 97.50 85 ASN A O 1
ATOM 682 N N . VAL A 1 86 ? -9.696 -2.183 4.766 1.00 97.25 86 VAL A N 1
ATOM 683 C CA . VAL A 1 86 ? -10.480 -2.454 5.970 1.00 97.25 86 VAL A CA 1
ATOM 684 C C . VAL A 1 86 ? -9.850 -3.619 6.730 1.00 97.25 86 VAL A C 1
ATOM 686 O O . VAL A 1 86 ? -9.414 -4.613 6.137 1.00 97.25 86 VAL A O 1
ATOM 689 N N . THR A 1 87 ? -9.782 -3.483 8.053 1.00 97.81 87 THR A N 1
ATOM 690 C CA . THR A 1 87 ? -9.234 -4.515 8.940 1.00 97.81 87 THR A CA 1
ATOM 691 C C . THR A 1 87 ? -10.212 -5.677 9.131 1.00 97.81 87 THR A C 1
ATOM 693 O O . THR A 1 87 ? -11.395 -5.569 8.816 1.00 97.81 87 THR A O 1
ATOM 696 N N . GLU A 1 88 ? -9.753 -6.797 9.691 1.00 96.75 88 GLU A N 1
ATOM 697 C CA . GLU A 1 88 ? -10.618 -7.950 10.006 1.00 96.75 88 GLU A CA 1
ATOM 698 C C . GLU A 1 88 ? -11.792 -7.598 10.937 1.00 96.75 88 GLU A C 1
ATOM 700 O O . GLU A 1 88 ? -12.865 -8.187 10.828 1.00 96.75 88 GLU A O 1
ATOM 705 N N . ARG A 1 89 ? -11.616 -6.608 11.825 1.00 96.69 89 ARG A N 1
ATOM 706 C CA . ARG A 1 89 ? -12.684 -6.093 12.699 1.00 96.69 89 ARG A CA 1
ATOM 707 C C . ARG A 1 89 ? -13.509 -4.961 12.083 1.00 96.69 89 ARG A C 1
ATOM 709 O O . ARG A 1 89 ? -14.360 -4.397 12.766 1.00 96.69 89 ARG A O 1
ATOM 716 N N . GLY A 1 90 ? -13.283 -4.618 10.817 1.00 97.00 90 GLY A N 1
ATOM 717 C CA . GLY A 1 90 ? -14.052 -3.585 10.123 1.00 97.00 90 GLY A CA 1
ATOM 718 C C . GLY A 1 90 ? -13.555 -2.156 10.350 1.00 97.00 90 GLY A C 1
ATOM 719 O O . GLY A 1 90 ? -14.270 -1.211 10.020 1.00 97.00 90 GLY A O 1
ATOM 720 N N . TYR A 1 91 ? -12.355 -1.957 10.905 1.00 98.00 91 TYR A N 1
ATOM 721 C CA . TYR A 1 91 ? -11.813 -0.609 11.059 1.00 98.00 91 TYR A CA 1
ATOM 722 C C . TYR A 1 91 ? -11.266 -0.077 9.727 1.00 98.00 91 TYR A C 1
ATOM 724 O O . TYR A 1 91 ? -10.592 -0.817 9.007 1.00 98.00 91 TYR A O 1
ATOM 732 N N . PRO A 1 92 ? -11.502 1.206 9.395 1.00 97.81 92 PRO A N 1
ATOM 733 C CA . PRO A 1 92 ? -10.914 1.813 8.210 1.00 97.81 92 PRO A CA 1
ATOM 734 C C . PRO A 1 92 ? -9.406 2.012 8.388 1.00 97.81 92 PRO A C 1
ATOM 736 O O . PRO A 1 92 ? -8.938 2.426 9.457 1.00 97.81 92 PRO A O 1
ATOM 739 N N . CYS A 1 93 ? -8.649 1.761 7.323 1.00 98.38 93 CYS A N 1
ATOM 740 C CA . CYS A 1 93 ? -7.212 1.991 7.307 1.00 98.38 93 CYS A CA 1
ATOM 741 C C . CYS A 1 93 ? -6.864 3.485 7.238 1.00 98.38 93 CYS A C 1
ATOM 743 O O . CYS A 1 93 ? -7.502 4.271 6.534 1.00 98.38 93 CYS A O 1
ATOM 745 N N . GLN A 1 94 ? -5.804 3.866 7.938 1.00 98.44 94 GLN A N 1
ATOM 746 C CA . GLN A 1 94 ? -5.146 5.162 7.828 1.00 98.44 94 GLN A CA 1
ATOM 747 C C . GLN A 1 94 ? -4.274 5.198 6.566 1.00 98.44 94 GLN A C 1
ATOM 749 O O . GLN A 1 94 ? -3.683 4.188 6.186 1.00 98.44 94 GLN A O 1
ATOM 754 N N . LEU A 1 95 ? -4.175 6.368 5.930 1.00 98.31 95 LEU A N 1
ATOM 755 C CA . LEU A 1 95 ? -3.191 6.617 4.872 1.00 98.31 95 LEU A CA 1
ATOM 756 C C . LEU A 1 95 ? -1.773 6.381 5.410 1.00 98.31 95 LEU A C 1
ATOM 758 O O . LEU A 1 95 ? -1.432 6.902 6.469 1.00 98.31 95 LEU A O 1
ATOM 762 N N . TRP A 1 96 ? -0.928 5.676 4.658 1.00 98.25 96 TRP A N 1
ATOM 763 C CA . TRP A 1 96 ? 0.461 5.417 5.072 1.00 98.25 96 TRP A CA 1
ATOM 764 C C . TRP A 1 96 ? 1.325 6.684 5.139 1.00 98.25 96 TRP A C 1
ATOM 766 O O . TRP A 1 96 ? 2.357 6.721 5.799 1.00 98.25 96 TRP A O 1
ATOM 776 N N . GLU A 1 97 ? 0.932 7.748 4.446 1.00 97.19 97 GLU A N 1
ATOM 777 C CA . GLU A 1 97 ? 1.608 9.047 4.538 1.00 97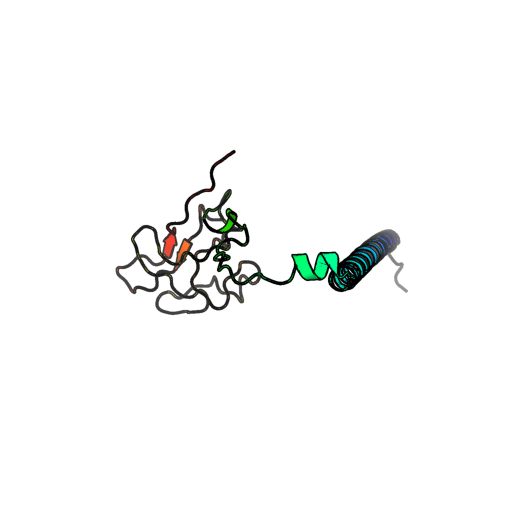.19 97 GLU A CA 1
ATOM 778 C C . GLU A 1 97 ? 1.114 9.881 5.725 1.00 97.19 97 GLU A C 1
ATOM 780 O O . GLU A 1 97 ? 1.811 10.790 6.178 1.00 97.19 97 GLU A O 1
ATOM 785 N N . ALA A 1 98 ? -0.079 9.583 6.247 1.00 97.31 98 ALA A N 1
ATOM 786 C CA . ALA A 1 98 ? -0.644 10.336 7.352 1.00 97.31 98 ALA A CA 1
ATOM 787 C C . ALA A 1 98 ? 0.033 9.944 8.666 1.00 97.31 98 ALA A C 1
ATOM 789 O O . ALA A 1 98 ? 0.225 8.771 8.967 1.00 97.31 98 ALA A O 1
ATOM 790 N N . GLN A 1 99 ? 0.347 10.948 9.481 1.00 96.81 99 GLN A N 1
ATOM 791 C CA . GLN A 1 99 ? 0.904 10.754 10.820 1.00 96.81 99 GLN A CA 1
ATOM 792 C C . GLN A 1 99 ? -0.156 10.844 11.923 1.00 96.81 99 GLN A C 1
ATOM 794 O O . GLN A 1 99 ? 0.173 10.735 13.096 1.00 96.81 99 GLN A O 1
ATOM 799 N N . GLU A 1 100 ? -1.429 11.011 11.576 1.00 95.25 100 GLU A N 1
ATOM 800 C CA . GLU A 1 100 ? -2.538 11.064 12.529 1.00 95.25 100 GLU A CA 1
ATOM 801 C C . GLU A 1 100 ? -3.696 10.173 12.039 1.00 95.25 100 GLU A C 1
ATOM 803 O O . GLU A 1 100 ? -3.927 10.103 10.828 1.00 95.25 100 GLU A O 1
ATOM 808 N N . PRO A 1 101 ? -4.434 9.501 12.947 1.00 95.25 101 PRO A N 1
ATOM 809 C CA . PRO A 1 101 ? -4.231 9.467 14.406 1.00 95.25 101 PRO A CA 1
ATOM 810 C C . PRO A 1 101 ? -3.087 8.551 14.881 1.00 95.25 101 PRO A C 1
ATOM 812 O O . PRO A 1 101 ? -2.775 8.496 16.072 1.00 95.25 101 PRO A O 1
ATOM 815 N N . ARG A 1 102 ? -2.475 7.764 13.991 1.00 95.38 102 ARG A N 1
ATOM 816 C CA . ARG A 1 102 ? -1.395 6.826 14.324 1.00 95.38 102 ARG A CA 1
ATOM 817 C C . ARG A 1 102 ? -0.090 7.306 13.708 1.00 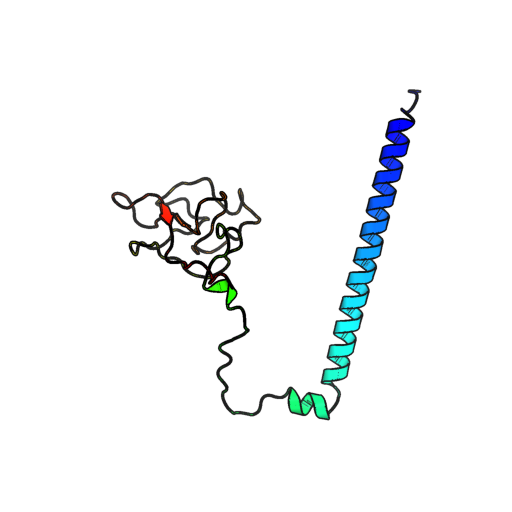95.38 102 ARG A C 1
ATOM 819 O O . ARG A 1 102 ? 0.201 7.008 12.561 1.00 95.38 102 ARG A O 1
ATOM 826 N N . ARG A 1 103 ? 0.741 7.978 14.502 1.00 96.31 103 ARG A N 1
ATOM 827 C CA . ARG A 1 103 ? 2.128 8.299 14.115 1.00 96.31 103 ARG A CA 1
ATOM 828 C C . ARG A 1 103 ? 2.926 7.035 13.879 1.00 96.31 103 ARG A C 1
ATOM 830 O O . ARG A 1 103 ? 2.852 6.153 14.733 1.00 96.31 103 ARG A O 1
ATOM 837 N N . HIS A 1 104 ? 3.697 6.937 12.804 1.00 96.62 104 HIS A N 1
ATOM 838 C CA . HIS A 1 104 ? 4.495 5.750 12.499 1.00 96.62 104 HIS A CA 1
ATOM 839 C C . HIS A 1 104 ? 5.617 6.006 11.489 1.00 96.62 104 HIS A C 1
ATOM 841 O O . HIS A 1 104 ? 5.535 6.914 10.669 1.00 96.62 104 HIS A O 1
ATOM 847 N N . ASP A 1 105 ? 6.594 5.097 11.459 1.00 96.56 105 ASP A N 1
ATOM 848 C CA . ASP A 1 105 ? 7.765 5.208 10.577 1.00 96.56 105 ASP A CA 1
ATOM 849 C C . ASP A 1 105 ? 7.614 4.459 9.245 1.00 96.56 105 ASP A C 1
ATOM 851 O O . ASP A 1 105 ? 8.480 4.549 8.382 1.00 96.56 105 ASP A O 1
ATOM 855 N N . ARG A 1 106 ? 6.523 3.711 9.037 1.00 96.44 106 ARG A N 1
ATOM 856 C CA . ARG A 1 106 ? 6.253 3.010 7.767 1.00 96.44 106 ARG A CA 1
ATOM 857 C C . ARG A 1 106 ? 5.608 3.937 6.744 1.00 96.44 106 ARG A C 1
ATOM 859 O O . ARG A 1 106 ? 4.423 3.824 6.454 1.00 96.44 106 ARG A O 1
ATOM 866 N N . THR A 1 107 ? 6.386 4.899 6.275 1.00 96.62 107 THR A N 1
ATOM 867 C CA . THR A 1 107 ? 5.976 5.883 5.271 1.00 96.62 107 THR A CA 1
ATOM 868 C C . THR A 1 107 ? 6.563 5.527 3.903 1.00 96.62 107 THR A C 1
ATOM 870 O O . THR A 1 107 ? 7.561 4.803 3.844 1.00 96.62 107 THR A O 1
ATOM 873 N N . PRO A 1 108 ? 6.026 6.063 2.793 1.00 96.44 108 PRO A N 1
ATOM 874 C CA . PRO A 1 108 ? 6.618 5.857 1.469 1.00 96.44 108 PRO A CA 1
ATOM 875 C C . PRO A 1 108 ? 8.060 6.356 1.358 1.00 96.44 108 PRO A C 1
ATOM 877 O O . PRO A 1 108 ? 8.825 5.850 0.546 1.00 96.44 108 PRO A O 1
ATOM 880 N N . GLN A 1 109 ? 8.453 7.335 2.178 1.00 96.50 109 GLN A N 1
ATOM 881 C CA . GLN A 1 109 ? 9.832 7.821 2.227 1.00 96.50 109 GLN A CA 1
ATOM 882 C C . GLN A 1 109 ? 10.783 6.770 2.814 1.00 96.50 109 GLN A C 1
ATOM 884 O O . GLN A 1 109 ? 11.894 6.613 2.317 1.00 96.50 109 GLN A O 1
ATOM 889 N N . ASN A 1 110 ? 10.345 6.039 3.843 1.00 96.62 110 ASN A N 1
ATOM 890 C CA . ASN A 1 110 ? 11.154 5.007 4.493 1.00 96.62 110 ASN A CA 1
ATOM 891 C C . ASN A 1 110 ? 11.059 3.648 3.776 1.00 96.62 110 ASN A C 1
ATOM 893 O O . ASN A 1 110 ? 11.997 2.857 3.842 1.00 96.62 110 ASN A O 1
ATOM 897 N N . TYR A 1 111 ? 9.952 3.397 3.073 1.00 96.12 111 TYR A N 1
ATOM 898 C CA . TYR A 1 111 ? 9.654 2.148 2.366 1.00 96.12 111 TYR A CA 1
ATOM 899 C C . TYR A 1 111 ? 9.215 2.423 0.911 1.00 96.12 111 TYR A C 1
ATOM 901 O O . TYR A 1 111 ? 8.059 2.192 0.543 1.00 96.12 111 TYR A O 1
ATOM 909 N N . PRO A 1 112 ? 10.120 2.925 0.047 1.00 95.31 112 PRO A N 1
ATOM 910 C CA . PRO A 1 112 ? 9.773 3.405 -1.298 1.00 95.31 112 PRO A CA 1
ATOM 911 C C . PRO A 1 112 ? 9.369 2.304 -2.290 1.00 95.31 112 PRO A C 1
ATOM 913 O O . PRO A 1 112 ? 8.845 2.605 -3.360 1.00 95.31 112 PRO A O 1
ATOM 916 N N . HIS A 1 113 ? 9.612 1.033 -1.963 1.00 93.31 113 HIS A N 1
ATOM 917 C CA . HIS A 1 113 ? 9.324 -0.110 -2.838 1.00 93.31 113 HIS A CA 1
ATOM 918 C C . HIS A 1 113 ? 8.086 -0.915 -2.416 1.00 93.31 113 HIS A C 1
ATOM 920 O O . HIS A 1 113 ? 7.685 -1.845 -3.121 1.00 93.31 113 HIS A O 1
ATOM 926 N N . ASP A 1 114 ? 7.438 -0.520 -1.319 1.00 94.69 114 ASP A N 1
ATOM 927 C CA . ASP A 1 114 ? 6.334 -1.280 -0.725 1.00 94.69 114 ASP A CA 1
ATOM 928 C C . ASP A 1 114 ? 4.948 -0.774 -1.118 1.00 94.69 114 ASP A C 1
ATOM 930 O O . ASP A 1 114 ? 3.952 -1.272 -0.599 1.00 94.69 114 ASP A O 1
ATOM 934 N N . ASP A 1 115 ? 4.882 0.160 -2.075 1.00 95.88 115 ASP A N 1
ATOM 935 C CA . ASP A 1 115 ? 3.627 0.702 -2.605 1.00 95.88 115 ASP A CA 1
ATOM 936 C C . ASP A 1 115 ? 2.745 1.264 -1.481 1.00 95.88 115 ASP A C 1
ATOM 938 O O . ASP A 1 115 ? 1.679 0.737 -1.175 1.00 95.88 115 ASP A O 1
ATOM 942 N N . LEU A 1 116 ? 3.260 2.289 -0.794 1.00 97.62 116 LEU A N 1
ATOM 943 C CA . LEU A 1 116 ? 2.583 2.949 0.326 1.00 97.62 116 LEU A CA 1
ATOM 944 C C . LEU A 1 116 ? 2.032 4.341 -0.050 1.00 97.62 116 LEU A C 1
ATOM 946 O O . LEU A 1 116 ? 1.357 4.973 0.759 1.00 97.62 116 LEU A O 1
ATOM 950 N N . ALA A 1 117 ? 2.362 4.867 -1.232 1.00 97.38 117 ALA A N 1
ATOM 951 C CA . ALA A 1 117 ? 2.156 6.278 -1.559 1.00 97.38 117 ALA A CA 1
ATOM 952 C C . ALA A 1 117 ? 0.715 6.597 -1.985 1.00 97.38 117 ALA A C 1
ATOM 954 O O . ALA A 1 117 ? 0.124 5.897 -2.804 1.00 97.38 117 ALA A O 1
ATOM 955 N N . GLY A 1 118 ? 0.159 7.693 -1.464 1.00 96.75 118 GLY A N 1
ATOM 956 C CA . GLY A 1 118 ? -1.135 8.235 -1.896 1.00 96.75 118 GLY A CA 1
ATOM 957 C C . GLY A 1 118 ? -2.381 7.385 -1.599 1.00 96.75 118 GLY A C 1
ATOM 958 O O . GLY A 1 118 ? -3.452 7.697 -2.119 1.00 96.75 118 GLY A O 1
ATOM 959 N N . HIS A 1 119 ? -2.292 6.331 -0.779 1.00 97.50 119 HIS A N 1
ATOM 960 C CA . HIS A 1 119 ? -3.440 5.479 -0.445 1.00 97.50 119 HIS A CA 1
ATOM 961 C C . HIS A 1 119 ? -3.361 4.856 0.959 1.00 97.50 119 HIS A C 1
ATOM 963 O O . HIS A 1 119 ? -2.370 4.977 1.676 1.00 97.50 119 HIS A O 1
ATOM 969 N N . ASN A 1 120 ? -4.435 4.169 1.362 1.00 98.12 120 ASN A N 1
ATOM 970 C CA . ASN A 1 120 ? -4.561 3.453 2.638 1.00 98.12 120 ASN A CA 1
ATOM 971 C C . ASN A 1 120 ? -4.772 1.938 2.459 1.00 98.12 120 ASN A C 1
ATOM 973 O O . ASN A 1 120 ? -5.249 1.266 3.370 1.00 98.12 120 ASN A O 1
ATOM 977 N N . TYR A 1 121 ? -4.458 1.393 1.282 1.00 98.00 121 TYR A N 1
ATOM 978 C CA . TYR A 1 121 ? -4.577 -0.039 1.020 1.00 98.00 121 TYR A CA 1
ATOM 979 C C . TYR A 1 121 ? -3.661 -0.868 1.915 1.00 98.00 121 TYR A C 1
ATOM 981 O O . TYR A 1 121 ? -2.557 -0.452 2.256 1.00 98.00 121 TYR A O 1
ATOM 989 N N . CYS A 1 122 ? -4.109 -2.066 2.262 1.00 97.62 122 CYS A N 1
ATOM 990 C CA . CYS A 1 122 ? -3.380 -2.996 3.105 1.00 97.62 122 CYS A CA 1
ATOM 991 C C . CYS A 1 122 ? -2.095 -3.469 2.432 1.00 97.62 122 CYS A C 1
ATOM 993 O O . CYS A 1 122 ? -2.103 -3.879 1.269 1.00 97.62 122 CYS A O 1
ATOM 995 N N . ARG A 1 123 ? -0.988 -3.435 3.169 1.00 97.75 123 ARG A N 1
ATOM 996 C CA . ARG A 1 123 ? 0.355 -3.785 2.687 1.00 97.75 123 ARG A CA 1
ATOM 997 C C . ARG A 1 123 ? 1.100 -4.547 3.777 1.00 97.75 123 ARG A C 1
ATOM 999 O O . ARG A 1 123 ? 0.612 -4.669 4.898 1.00 97.75 123 ARG A O 1
ATOM 1006 N N . ASN A 1 124 ? 2.252 -5.114 3.441 1.00 97.19 124 ASN A N 1
ATOM 1007 C CA . ASN A 1 124 ? 3.092 -5.817 4.409 1.00 97.19 124 ASN A CA 1
ATOM 1008 C C . ASN A 1 124 ? 4.580 -5.465 4.213 1.00 97.19 124 ASN A C 1
ATOM 1010 O O . ASN A 1 124 ? 5.343 -6.305 3.732 1.00 97.19 124 ASN A O 1
ATOM 1014 N N . PRO A 1 125 ? 4.984 -4.223 4.545 1.00 96.19 125 PRO A N 1
ATOM 1015 C CA . PRO A 1 125 ? 6.355 -3.740 4.336 1.00 96.19 125 PRO A CA 1
ATOM 1016 C C . PRO A 1 125 ? 7.385 -4.369 5.292 1.00 96.19 125 PRO A C 1
ATOM 1018 O O . PRO A 1 125 ? 8.589 -4.311 5.064 1.00 96.19 125 PRO A O 1
ATOM 1021 N N . ASP A 1 126 ? 6.940 -4.967 6.399 1.00 92.25 126 ASP A N 1
ATOM 1022 C CA . ASP A 1 126 ? 7.804 -5.489 7.463 1.00 92.25 126 ASP A CA 1
ATOM 1023 C C . ASP A 1 126 ? 7.872 -7.018 7.516 1.00 92.25 126 ASP A C 1
ATOM 1025 O O . ASP A 1 126 ? 8.308 -7.578 8.522 1.00 92.25 126 ASP A O 1
ATOM 1029 N N . TRP A 1 127 ? 7.473 -7.694 6.432 1.00 88.94 127 TRP A N 1
ATOM 1030 C CA . TRP A 1 127 ? 7.497 -9.158 6.328 1.00 88.94 127 TRP A CA 1
ATOM 1031 C C . TRP A 1 127 ? 6.721 -9.853 7.461 1.00 88.94 127 TRP A C 1
ATOM 1033 O O . TRP A 1 127 ? 7.059 -10.959 7.887 1.00 88.94 127 TRP A O 1
ATOM 1043 N N . GLY A 1 128 ? 5.657 -9.205 7.948 1.00 90.25 128 GLY A N 1
ATOM 1044 C CA . GLY A 1 128 ? 4.703 -9.773 8.892 1.00 90.25 128 GLY A CA 1
ATOM 1045 C C . GLY A 1 128 ? 3.933 -10.961 8.306 1.00 90.25 128 GLY A C 1
ATOM 1046 O O . GLY A 1 128 ? 4.212 -11.447 7.215 1.00 90.25 128 GLY A O 1
ATOM 1047 N N . ARG A 1 129 ? 2.917 -11.452 9.020 1.00 92.56 129 ARG A N 1
ATOM 1048 C CA . ARG A 1 129 ? 2.232 -12.701 8.634 1.00 92.56 129 ARG A CA 1
ATOM 1049 C C . ARG A 1 129 ? 1.300 -12.568 7.426 1.00 92.56 129 ARG A C 1
ATOM 1051 O O . ARG A 1 129 ? 1.118 -13.548 6.711 1.00 92.56 129 ARG A O 1
ATOM 1058 N N . LYS A 1 130 ? 0.678 -11.402 7.241 1.00 95.31 130 LYS A N 1
ATOM 1059 C CA . LYS A 1 130 ? -0.287 -11.103 6.170 1.00 95.31 130 LYS A CA 1
ATOM 1060 C C . LYS A 1 130 ? -0.440 -9.582 6.000 1.00 95.31 130 LYS A C 1
ATOM 1062 O O . LYS A 1 130 ? 0.006 -8.848 6.886 1.00 95.31 130 LYS A O 1
ATOM 1067 N N . PRO A 1 131 ? -1.092 -9.095 4.927 1.00 97.44 131 PRO A N 1
ATOM 1068 C CA . PRO A 1 131 ? -1.347 -7.668 4.736 1.00 97.44 131 PRO A CA 1
ATOM 1069 C C . PRO A 1 131 ? -2.090 -7.031 5.914 1.00 97.44 131 PRO A C 1
ATOM 1071 O O . PRO A 1 131 ? -3.037 -7.605 6.464 1.00 97.44 131 PRO A O 1
ATOM 1074 N N . TRP A 1 132 ? -1.663 -5.828 6.281 1.00 97.81 132 TRP A N 1
ATOM 1075 C CA . TRP A 1 132 ? -2.161 -5.076 7.426 1.00 97.81 132 TRP A CA 1
ATOM 1076 C C . TRP A 1 132 ? -2.156 -3.571 7.137 1.00 97.81 132 TRP A C 1
ATOM 1078 O O . TRP A 1 132 ? -1.663 -3.125 6.099 1.00 97.81 132 TRP A O 1
ATOM 1088 N N . CYS A 1 133 ? -2.741 -2.786 8.039 1.00 98.31 133 CYS A N 1
ATOM 1089 C CA . CYS A 1 133 ? -2.683 -1.327 7.982 1.00 98.31 133 CYS A CA 1
ATOM 1090 C C . CYS A 1 133 ? -2.755 -0.691 9.379 1.00 98.31 133 CYS A C 1
ATOM 1092 O O . CYS A 1 133 ? -3.157 -1.329 10.359 1.00 98.31 133 CYS A O 1
ATOM 1094 N N . TYR A 1 134 ? -2.379 0.585 9.477 1.00 98.38 134 TYR A N 1
ATOM 1095 C CA . TYR A 1 134 ? -2.705 1.407 10.643 1.00 98.38 134 TYR A CA 1
ATOM 1096 C C . TYR A 1 134 ? -4.195 1.734 10.659 1.00 98.38 134 TYR A C 1
ATOM 1098 O O . TYR A 1 134 ? -4.805 1.910 9.611 1.00 98.38 134 TYR A O 1
ATOM 1106 N N . VAL A 1 135 ? -4.786 1.829 11.845 1.00 98.12 135 VAL A N 1
ATOM 1107 C CA . VAL A 1 135 ? -6.226 2.082 11.991 1.00 98.12 135 VAL A CA 1
ATOM 1108 C C . VAL A 1 135 ? -6.487 3.581 12.081 1.00 98.12 135 VAL A C 1
ATOM 1110 O O . VAL A 1 135 ? -5.942 4.254 12.956 1.00 98.12 135 VAL A O 1
ATOM 1113 N N . ALA A 1 136 ? -7.368 4.090 11.218 1.00 97.56 136 ALA A N 1
ATOM 1114 C CA . ALA A 1 136 ? -7.732 5.508 11.164 1.00 97.56 136 ALA A CA 1
ATOM 1115 C C . ALA A 1 136 ? -8.617 5.966 12.335 1.00 97.56 136 ALA A C 1
ATOM 1117 O O . ALA A 1 136 ? -8.850 7.160 12.496 1.00 97.56 136 ALA A O 1
ATOM 1118 N N . GLN A 1 137 ? -9.125 5.044 13.159 1.00 96.31 137 GLN A N 1
ATOM 1119 C CA . GLN A 1 137 ? -9.816 5.400 14.397 1.00 96.31 137 GLN A CA 1
ATOM 1120 C C . GLN A 1 137 ? -8.820 5.668 15.540 1.00 96.31 137 GLN A C 1
ATOM 1122 O O . GLN A 1 137 ? -7.848 4.916 15.707 1.00 96.31 137 GLN A O 1
ATOM 1127 N N . PRO A 1 138 ? -9.061 6.704 16.366 1.00 93.88 138 PRO A N 1
ATOM 1128 C CA . PRO A 1 138 ? -8.265 6.981 17.559 1.00 93.88 138 PRO A CA 1
ATOM 1129 C C . PRO A 1 138 ? -8.487 5.912 18.652 1.00 93.88 138 PRO A C 1
ATOM 1131 O O . PRO A 1 138 ? -9.367 5.055 18.524 1.00 93.88 138 PRO A O 1
ATOM 1134 N N . PRO A 1 139 ? -7.690 5.914 19.739 1.00 92.00 139 PRO A N 1
ATOM 1135 C CA . PRO A 1 139 ? -7.945 5.060 20.902 1.00 92.00 139 PRO A CA 1
ATOM 1136 C C . PRO A 1 139 ? -9.408 5.171 21.382 1.00 92.00 139 PRO A C 1
ATOM 1138 O O . PRO A 1 139 ? -9.945 6.278 21.381 1.00 92.00 139 PRO A O 1
ATOM 1141 N N . PRO A 1 140 ? -10.064 4.061 21.783 1.00 94.44 140 PRO A N 1
ATOM 1142 C CA . PRO A 1 140 ? -9.494 2.767 22.180 1.00 94.44 140 PRO A CA 1
ATOM 1143 C C . PRO A 1 140 ? -9.295 1.752 21.040 1.00 94.44 140 PRO A C 1
ATOM 1145 O O . PRO A 1 140 ? -8.936 0.606 21.313 1.00 94.44 140 PRO A O 1
ATOM 1148 N N . ALA A 1 141 ? -9.503 2.136 19.775 1.00 96.25 141 ALA A N 1
ATOM 1149 C CA . ALA A 1 141 ? -9.226 1.251 18.645 1.00 96.25 141 ALA A CA 1
ATOM 1150 C C . ALA A 1 141 ? -7.750 0.785 18.655 1.00 96.25 141 ALA A C 1
ATOM 1152 O O . ALA A 1 141 ? -6.873 1.522 19.139 1.00 96.25 141 ALA A O 1
ATOM 1153 N N . PRO A 1 142 ? -7.445 -0.414 18.123 1.00 96.94 142 PRO A N 1
ATOM 1154 C CA . PRO A 1 142 ? -6.065 -0.873 17.965 1.00 96.94 142 PRO A CA 1
ATOM 1155 C C . PRO A 1 142 ? -5.240 0.130 17.147 1.00 96.94 142 PRO A C 1
ATOM 1157 O O . PRO A 1 142 ? -5.768 0.884 16.337 1.00 96.94 142 PRO A O 1
ATOM 1160 N N . ARG A 1 143 ? -3.920 0.147 17.344 1.00 97.12 143 ARG A N 1
ATOM 1161 C CA . ARG A 1 143 ? -3.018 1.021 16.575 1.00 97.12 143 ARG A CA 1
ATOM 1162 C C . ARG A 1 143 ? -2.881 0.575 15.116 1.00 97.12 143 ARG A C 1
ATOM 1164 O O . ARG A 1 143 ? -2.798 1.415 14.228 1.00 97.12 143 ARG A O 1
ATOM 1171 N N . TRP A 1 144 ? -2.843 -0.729 14.887 1.00 97.62 144 TRP A N 1
ATOM 1172 C CA . TRP A 1 144 ? -2.765 -1.379 13.583 1.00 97.62 144 TRP A CA 1
ATOM 1173 C C . TRP A 1 144 ? -3.462 -2.734 13.677 1.00 97.62 144 TRP A C 1
ATOM 1175 O O . TRP A 1 144 ? -3.644 -3.256 14.782 1.00 97.62 144 TRP A O 1
ATOM 1185 N N . GLU A 1 145 ? -3.849 -3.296 12.539 1.00 97.81 145 GLU A N 1
ATOM 1186 C CA . GLU A 1 145 ? -4.469 -4.617 12.481 1.00 97.81 145 GLU A CA 1
ATOM 1187 C C . GLU A 1 145 ? -4.319 -5.254 11.094 1.00 97.81 145 GLU A C 1
ATOM 1189 O O . GLU A 1 145 ? -4.144 -4.560 10.090 1.00 97.81 145 GLU A O 1
ATOM 1194 N N . HIS A 1 146 ? -4.393 -6.586 11.041 1.00 97.81 146 HIS A N 1
ATOM 1195 C CA . HIS A 1 146 ? -4.463 -7.327 9.789 1.00 97.81 146 HIS A CA 1
ATOM 1196 C C . HIS A 1 146 ? -5.751 -7.032 9.017 1.00 97.81 146 HIS A C 1
ATOM 1198 O O . HIS A 1 146 ? -6.812 -6.755 9.579 1.00 97.81 146 HIS A O 1
ATOM 1204 N N . CYS A 1 147 ? -5.653 -7.137 7.699 1.00 97.19 147 CYS A N 1
ATOM 1205 C CA . CYS A 1 147 ? -6.764 -6.857 6.810 1.00 97.19 147 CYS A CA 1
ATOM 1206 C C . CYS A 1 147 ? -7.550 -8.096 6.409 1.00 97.19 147 CYS A C 1
ATOM 1208 O O . CYS A 1 147 ? -7.045 -9.221 6.452 1.00 97.19 147 CYS A O 1
ATOM 1210 N N . VAL A 1 148 ? -8.772 -7.871 5.929 1.00 93.88 148 VAL A N 1
ATOM 1211 C CA . VAL A 1 148 ? -9.656 -8.901 5.360 1.00 93.88 148 VAL A CA 1
ATOM 1212 C C . VAL A 1 148 ? -9.217 -9.330 3.948 1.00 93.88 148 VAL A C 1
ATOM 1214 O O . VAL A 1 148 ? -10.006 -9.429 3.019 1.00 93.88 148 VAL A O 1
ATOM 1217 N N . VAL A 1 149 ? -7.918 -9.568 3.766 1.00 94.44 149 VAL A N 1
ATOM 1218 C CA . VAL A 1 149 ? -7.368 -10.127 2.528 1.00 94.44 149 VAL A CA 1
ATOM 1219 C C . VAL A 1 149 ? -7.285 -11.648 2.694 1.00 94.44 149 VAL A C 1
ATOM 1221 O O . VAL A 1 149 ? -6.648 -12.093 3.656 1.00 94.44 149 VAL A O 1
ATOM 1224 N N . PRO A 1 150 ? -7.921 -12.454 1.825 1.00 92.94 150 PRO A N 1
ATOM 1225 C CA . PRO A 1 150 ? -7.815 -13.909 1.860 1.00 92.94 150 PRO A CA 1
ATOM 1226 C C . PRO A 1 150 ? -6.455 -14.387 1.336 1.00 92.94 150 PRO A C 1
ATOM 1228 O O . PRO A 1 150 ? -5.831 -13.734 0.502 1.00 92.94 150 PRO A O 1
ATOM 1231 N N . ALA A 1 151 ? -5.993 -15.547 1.805 1.00 92.50 151 ALA A N 1
ATOM 1232 C CA . ALA A 1 151 ? -4.853 -16.220 1.189 1.00 92.50 151 ALA A CA 1
ATOM 1233 C C . ALA A 1 151 ? -5.276 -16.821 -0.159 1.00 92.50 151 ALA A C 1
ATOM 1235 O O . ALA A 1 151 ? -6.404 -17.301 -0.295 1.00 92.50 151 ALA A O 1
ATOM 1236 N N . CYS A 1 152 ? -4.386 -16.801 -1.149 1.00 92.06 152 CYS A N 1
ATOM 1237 C CA . CYS A 1 152 ? -4.676 -17.433 -2.431 1.00 92.06 152 CYS A CA 1
ATOM 1238 C C . CYS A 1 152 ? -4.783 -18.959 -2.273 1.00 92.06 152 CYS A C 1
ATOM 1240 O O . CYS A 1 152 ? -4.044 -19.534 -1.466 1.00 92.06 152 CYS A O 1
ATOM 1242 N N . PRO A 1 153 ? -5.663 -19.630 -3.042 1.00 85.25 153 PRO A N 1
ATOM 1243 C CA . PRO A 1 153 ? -5.715 -21.084 -3.064 1.00 85.25 153 PRO A CA 1
ATOM 1244 C C . PRO A 1 153 ? -4.344 -21.654 -3.436 1.00 85.25 153 PRO A C 1
ATOM 1246 O O . PRO A 1 153 ? -3.739 -21.241 -4.426 1.00 85.25 153 PRO A O 1
ATOM 1249 N N . THR A 1 154 ? -3.849 -22.601 -2.647 1.00 77.62 154 THR A N 1
ATOM 1250 C CA . THR A 1 154 ? -2.707 -23.424 -3.050 1.00 77.62 154 THR A CA 1
ATOM 1251 C C . THR A 1 154 ? -3.195 -24.394 -4.121 1.00 77.62 154 THR A C 1
ATOM 1253 O O . THR A 1 154 ? -4.130 -25.149 -3.851 1.00 77.62 154 THR A O 1
ATOM 1256 N N . ALA A 1 155 ? -2.615 -24.310 -5.320 1.00 59.50 155 ALA A N 1
ATOM 1257 C CA . ALA A 1 155 ? -2.915 -25.196 -6.446 1.00 59.50 155 ALA A CA 1
ATOM 1258 C C . ALA A 1 155 ? -2.614 -26.670 -6.137 1.00 59.50 155 ALA A C 1
ATOM 1260 O O . ALA A 1 155 ? -1.674 -26.926 -5.347 1.00 59.50 155 ALA A O 1
#

InterPro domains:
  IPR000001 Kringle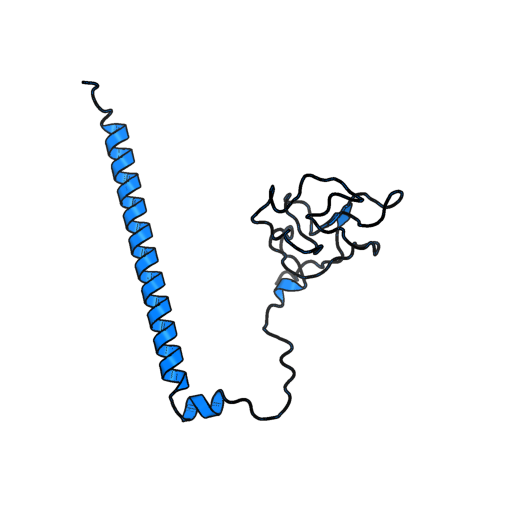 [PF00051] (72-152)
  IPR000001 Kringle [PS50070] (71-152)
  IPR000001 Kringle [SM00130] (70-154)
  IPR000001 Kringle [cd00108] (71-153)
  IPR013806 Kringle-like fold [SSF57440] (65-154)
  IPR018056 Kringle, conserved site [PS00021] (121-133)
  IPR038178 Kringle superfamily [G3DSA:2.40.20.10] (8-155)
  IPR050759 Serine proteases and regulators with kringle domains [PTHR24261] (54-153)

Organism: Branchiostoma floridae (NCBI:txid7739)

pLDDT: mean 85.72, std 15.33, range [40.09, 98.44]

Sequence (155 aa):
MCPADKKLEEKFKKLLASFELCHREAKVMKNGLQQCKAEVSAAKEHAAIRQAITPEPQERKLEHCFVPEMDCYTGYGHYYRGTVNVTERGYPCQLWEAQEPRRHDRTPQNYPHDDLAGHNYCRNPDWGRKPWCYVAQPPPAPRWEHCVVPACPTA

Secondary structure (DSSP, 8-state):
-PPP-HHHHHHHHHHHHHHHHHHHHHHHHHHHHHHHHHHHHHHHHSHHHHHHHSPPSS-------S-GGGSSB-TTSTT------BBTT-PBBPPTT--SSS--S--TTT-TTS--TT----B-TT--SS-EEEBSSPTTS-SEEEBSPPBPPP-

Foldseek 3Di:
DDPPPVVVVVVVVVVVVVVVVVVVVVVVVVVVVVVVVVVVVVQCPPPVSVVVPDDDPDPPPPPDPDDPPQQAAEFQRQVRDHAFQAAPVGFGADQLCDCPPPHDDSHCVNQVPSPRPPGRGFHDSPSHRYTKGAGRDHPPDDRIHHHPHHHDDDD

Radius of gyration: 24.65 Å; chains: 1; bounding box: 76×36×65 Å